Protein AF-J2LD02-F1 (afdb_monomer_lite)

Secondary structure (DSSP, 8-state):
--HHHHHHHHHHHHHHHHHHHHHHS-S--PPPPPPPPPPTTTS-SS--SS-HHHHHHHHHHHHHHHHHHHHHHHHHHHHHS-------

Foldseek 3Di:
DDPVVVVVVVVVVVVVCVVVVVVVPPPDPDQDDQDDDDDPVVFPVPPDPPTPVVVNVVSRVVSVVSRVVSVVVVVVVVVVDDDPDPDD

Radius of gyration: 23.99 Å; chains: 1; bounding box: 29×63×62 Å

pLDDT: mean 80.47, std 13.76, range [50.97, 97.38]

Sequence (88 aa):
MSMDDLIIDIVSVISLLFFFMSTFTTDSDPPPTPPIEPALEDCCQSGCDPCIFDIYQDALERYRQALQQWQARQDAGAATLPRPRRQN

Structure (mmCIF, N/CA/C/O backbone):
data_AF-J2LD02-F1
#
_entry.id   AF-J2LD02-F1
#
loop_
_atom_site.group_PDB
_atom_site.id
_atom_site.type_symbol
_atom_site.label_atom_id
_atom_site.label_alt_id
_atom_site.label_comp_id
_atom_site.label_asym_id
_atom_site.label_entity_id
_atom_site.label_seq_id
_atom_site.pdbx_PDB_ins_code
_atom_site.Cartn_x
_atom_site.Cartn_y
_atom_site.Cartn_z
_atom_site.occupancy
_atom_site.B_iso_or_equiv
_atom_site.auth_seq_id
_atom_site.auth_comp_id
_atom_site.auth_asym_id
_atom_site.auth_atom_id
_atom_site.pdbx_PDB_model_num
ATOM 1 N N . MET A 1 1 ? 5.257 -41.929 37.708 1.00 50.97 1 MET A N 1
ATOM 2 C CA . MET A 1 1 ? 5.647 -40.644 37.096 1.00 50.97 1 MET A CA 1
ATOM 3 C C . MET A 1 1 ? 5.576 -40.846 35.600 1.00 50.97 1 MET A C 1
ATOM 5 O O . MET A 1 1 ? 6.516 -41.380 35.025 1.00 50.97 1 MET A O 1
ATOM 9 N N . SER A 1 2 ? 4.393 -40.602 35.034 1.00 52.59 2 SER A N 1
ATOM 10 C CA . SER A 1 2 ? 4.134 -40.836 33.613 1.00 52.59 2 SER A CA 1
ATOM 11 C C . SER A 1 2 ? 4.763 -39.703 32.814 1.00 52.59 2 SER A C 1
ATOM 13 O O . SER A 1 2 ? 4.663 -38.542 33.198 1.00 52.59 2 SER A O 1
ATOM 15 N N . MET A 1 3 ? 5.451 -40.050 31.733 1.00 60.22 3 MET A N 1
ATOM 16 C CA . MET A 1 3 ? 6.160 -39.115 30.852 1.00 60.22 3 MET A CA 1
ATOM 17 C C . MET A 1 3 ? 5.195 -38.120 30.168 1.00 60.22 3 MET A C 1
ATOM 19 O O . MET A 1 3 ? 5.617 -37.066 29.702 1.00 60.22 3 MET A O 1
ATOM 23 N N . ASP A 1 4 ? 3.898 -38.436 30.183 1.00 61.78 4 ASP A N 1
ATOM 24 C CA . ASP A 1 4 ? 2.795 -37.703 29.562 1.00 61.78 4 ASP A CA 1
ATOM 25 C C . ASP A 1 4 ? 2.398 -36.416 30.312 1.00 61.78 4 ASP A C 1
ATOM 27 O O . ASP A 1 4 ? 2.049 -35.425 29.675 1.00 61.78 4 ASP A O 1
ATOM 31 N N . ASP A 1 5 ? 2.515 -36.378 31.647 1.00 65.38 5 ASP A N 1
ATOM 32 C CA . ASP A 1 5 ? 2.156 -35.195 32.455 1.00 65.38 5 ASP A CA 1
ATOM 33 C C . ASP A 1 5 ? 3.131 -34.027 32.229 1.00 65.38 5 ASP A C 1
ATOM 35 O O . ASP A 1 5 ? 2.731 -32.865 32.170 1.00 65.38 5 ASP A O 1
ATOM 39 N N . LEU A 1 6 ? 4.418 -34.337 32.031 1.00 68.56 6 LEU A N 1
ATOM 40 C CA . LEU A 1 6 ? 5.451 -33.338 31.741 1.00 68.56 6 LEU A CA 1
ATOM 41 C C . LEU A 1 6 ? 5.262 -32.721 30.349 1.00 68.56 6 LEU A C 1
ATOM 43 O O . LEU A 1 6 ? 5.533 -31.540 30.148 1.00 68.56 6 LEU A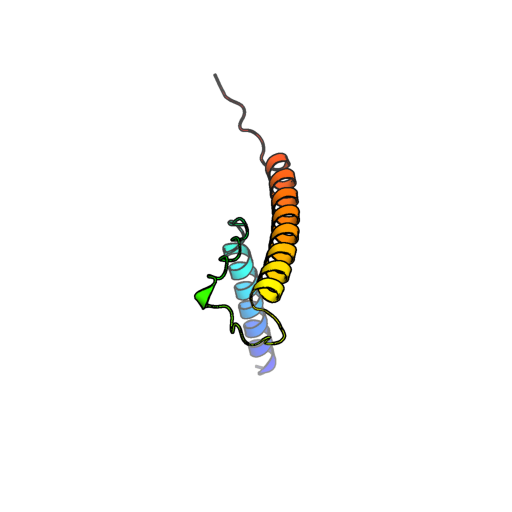 O 1
ATOM 47 N N . ILE A 1 7 ? 4.775 -33.514 29.392 1.00 71.88 7 ILE A N 1
ATOM 48 C CA . ILE A 1 7 ? 4.470 -33.039 28.042 1.00 71.88 7 ILE A CA 1
ATOM 49 C C . ILE A 1 7 ? 3.298 -32.053 28.099 1.00 71.88 7 ILE A C 1
ATOM 51 O O . ILE A 1 7 ? 3.402 -30.981 27.506 1.00 71.88 7 ILE A O 1
ATOM 55 N N . ILE A 1 8 ? 2.237 -32.370 28.854 1.00 69.69 8 ILE A N 1
ATOM 56 C CA . ILE A 1 8 ? 1.043 -31.519 29.017 1.00 69.69 8 ILE A CA 1
ATOM 57 C C . ILE A 1 8 ? 1.381 -30.174 29.686 1.00 69.69 8 ILE A C 1
ATOM 59 O O . ILE A 1 8 ? 0.893 -29.131 29.247 1.00 69.69 8 ILE A O 1
ATOM 63 N N . ASP A 1 9 ? 2.248 -30.167 30.700 1.00 79.25 9 ASP A N 1
ATOM 64 C CA . ASP A 1 9 ? 2.681 -28.930 31.369 1.00 79.25 9 ASP A CA 1
ATOM 65 C C . ASP A 1 9 ? 3.474 -28.022 30.405 1.00 79.25 9 ASP A C 1
ATOM 67 O O . ASP A 1 9 ? 3.191 -26.829 30.264 1.00 79.25 9 ASP A O 1
ATOM 71 N N . ILE A 1 10 ? 4.380 -28.616 29.615 1.00 81.81 10 ILE A N 1
ATOM 72 C CA . ILE A 1 10 ? 5.173 -27.903 28.602 1.00 81.81 10 ILE A CA 1
ATOM 73 C C . ILE A 1 10 ? 4.281 -27.290 27.510 1.00 81.81 10 ILE A C 1
ATOM 75 O O . ILE A 1 10 ? 4.452 -26.110 27.191 1.00 81.81 10 ILE A O 1
ATOM 79 N N . VAL A 1 11 ? 3.315 -28.031 26.941 1.00 80.25 11 VAL A N 1
ATOM 80 C CA . VAL A 1 11 ? 2.417 -27.444 25.922 1.00 80.25 11 VAL A CA 1
ATOM 81 C C . VAL A 1 11 ? 1.514 -26.349 26.495 1.00 80.25 11 VAL A C 1
ATOM 83 O O . VAL A 1 11 ? 1.200 -25.398 25.775 1.00 80.25 11 VAL A O 1
ATOM 86 N N . SER A 1 12 ? 1.153 -26.419 27.780 1.00 85.44 12 SER A N 1
ATOM 87 C CA . SER A 1 12 ? 0.393 -25.368 28.468 1.00 85.44 12 SER A CA 1
ATOM 88 C C . SER A 1 12 ? 1.211 -24.081 28.627 1.00 85.44 12 SER A C 1
ATOM 90 O O . SER A 1 12 ? 0.769 -23.011 28.204 1.00 85.44 12 SER A O 1
ATOM 92 N N . VAL A 1 13 ? 2.446 -24.177 29.135 1.00 83.19 13 VAL A N 1
ATOM 93 C CA . VAL A 1 13 ? 3.352 -23.024 29.290 1.00 83.19 13 VAL A CA 1
ATOM 94 C C . VAL A 1 13 ? 3.672 -22.382 27.937 1.00 83.19 13 VAL A C 1
ATOM 96 O O . VAL A 1 13 ? 3.609 -21.161 27.816 1.00 83.19 13 VAL A O 1
ATOM 99 N N . ILE A 1 14 ? 3.945 -23.176 26.895 1.00 84.62 14 ILE A N 1
ATOM 100 C CA . ILE A 1 14 ? 4.200 -22.659 25.539 1.00 84.62 14 ILE A CA 1
ATOM 101 C C . ILE A 1 14 ? 2.970 -21.929 24.990 1.00 84.62 14 ILE A C 1
ATOM 103 O O . ILE A 1 14 ? 3.106 -20.843 24.429 1.00 84.62 14 ILE A O 1
ATOM 107 N N . SER A 1 15 ? 1.771 -22.483 25.186 1.00 82.75 15 SER A N 1
ATOM 108 C CA . SER A 1 15 ? 0.524 -21.855 24.733 1.00 82.75 15 SER A CA 1
ATOM 109 C C . SER A 1 15 ? 0.251 -20.537 25.460 1.00 82.75 15 SER A C 1
ATOM 111 O O . SER A 1 15 ? -0.123 -19.553 24.825 1.00 82.75 15 SER A O 1
ATOM 113 N N . LEU A 1 16 ? 0.495 -20.483 26.774 1.00 82.88 16 LEU A N 1
ATOM 114 C CA . LEU A 1 16 ? 0.361 -19.261 27.570 1.00 82.88 16 LEU A CA 1
ATOM 115 C C . LEU A 1 16 ? 1.390 -18.201 27.177 1.00 82.88 16 LEU A C 1
ATOM 117 O O . LEU A 1 16 ? 1.039 -17.029 27.089 1.00 82.88 16 LEU A O 1
ATOM 121 N N . LEU A 1 17 ? 2.631 -18.595 26.887 1.00 82.62 17 LEU A N 1
ATOM 122 C CA . LEU A 1 17 ? 3.653 -17.681 26.378 1.00 82.62 17 LEU A CA 1
ATOM 123 C C . LEU A 1 17 ? 3.294 -17.158 24.987 1.00 82.62 17 LEU A C 1
ATOM 125 O O . LEU A 1 17 ? 3.455 -15.970 24.737 1.00 82.62 17 LEU A O 1
ATOM 129 N N . PHE A 1 18 ? 2.755 -17.999 24.101 1.00 77.06 18 PHE A N 1
ATOM 130 C CA . PHE A 1 18 ? 2.315 -17.575 22.771 1.00 77.06 18 PHE A CA 1
ATOM 131 C C . PHE A 1 18 ? 1.125 -16.612 2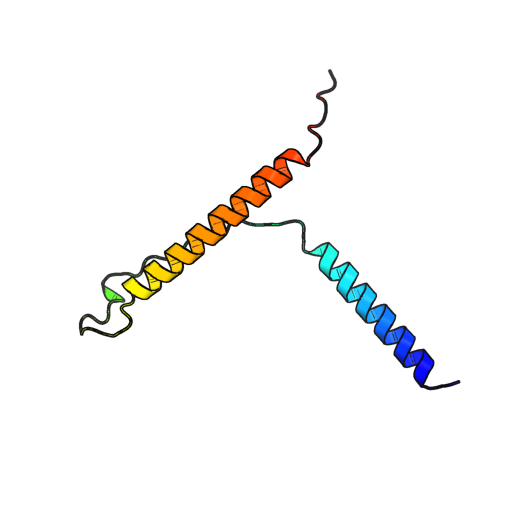2.848 1.00 77.06 18 PHE A C 1
ATOM 133 O O . PHE A 1 18 ? 1.098 -15.594 22.157 1.00 77.06 18 PHE A O 1
ATOM 140 N N . PHE A 1 19 ? 0.171 -16.898 23.736 1.00 72.25 19 PHE A N 1
ATOM 141 C CA . PHE A 1 19 ? -0.978 -16.039 24.006 1.00 72.25 19 PHE A CA 1
ATOM 142 C C . PHE A 1 19 ? -0.549 -14.699 24.621 1.00 72.25 19 PHE A C 1
ATOM 144 O O . PHE A 1 19 ? -0.909 -13.642 24.111 1.00 72.25 19 PHE A O 1
ATOM 151 N N . PHE A 1 20 ? 0.297 -14.723 25.653 1.00 70.75 20 PHE A N 1
ATOM 152 C CA . PHE A 1 20 ? 0.820 -13.528 26.317 1.00 70.75 20 PHE A CA 1
ATOM 153 C C . PHE A 1 20 ? 1.686 -12.674 25.378 1.00 70.75 20 PHE A C 1
ATOM 155 O O . PHE A 1 20 ? 1.508 -11.460 25.293 1.00 70.75 20 PHE A O 1
ATOM 162 N N . MET A 1 21 ? 2.571 -13.301 24.601 1.00 71.25 21 MET A N 1
ATOM 163 C CA . MET A 1 21 ? 3.414 -12.610 23.623 1.00 71.25 21 MET A CA 1
ATOM 164 C C . MET A 1 21 ? 2.590 -12.034 22.463 1.00 71.25 21 MET A C 1
ATOM 166 O O . MET A 1 21 ? 2.927 -10.967 21.960 1.00 71.25 21 MET A O 1
ATOM 170 N N . SER A 1 22 ? 1.472 -12.674 22.102 1.00 63.47 22 SER A N 1
ATOM 171 C CA . SER A 1 22 ? 0.516 -12.130 21.127 1.00 63.47 22 SER A CA 1
ATOM 172 C C . SER A 1 22 ? -0.253 -10.925 21.668 1.00 63.47 22 SER A C 1
ATOM 174 O O . SER A 1 22 ? -0.536 -10.013 20.904 1.00 63.47 22 SER A O 1
ATOM 176 N N . THR A 1 23 ? -0.555 -10.861 22.971 1.00 56.41 23 THR A N 1
ATOM 177 C CA . THR A 1 23 ? -1.156 -9.649 23.568 1.00 56.41 23 THR A CA 1
ATOM 178 C C . THR A 1 23 ? -0.176 -8.483 23.699 1.00 56.41 23 THR A C 1
ATOM 180 O O . THR A 1 23 ? -0.602 -7.346 23.881 1.00 56.41 23 THR A O 1
ATOM 183 N N . PHE A 1 24 ? 1.135 -8.737 23.617 1.00 55.31 24 PHE A N 1
ATOM 184 C CA . PHE A 1 24 ? 2.152 -7.706 23.840 1.00 55.31 24 PHE A CA 1
ATOM 185 C C . PHE A 1 24 ? 2.505 -6.902 22.577 1.00 55.31 24 PHE A C 1
ATOM 187 O O . PHE A 1 24 ? 3.116 -5.842 22.676 1.00 55.31 24 PHE A O 1
ATOM 194 N N . THR A 1 25 ? 2.121 -7.364 21.384 1.00 59.09 25 THR A N 1
ATOM 195 C CA . THR A 1 25 ? 2.459 -6.708 20.105 1.00 59.09 25 THR A CA 1
ATOM 196 C C . THR A 1 25 ? 1.296 -5.941 19.462 1.00 59.09 25 THR A C 1
ATOM 198 O O . THR A 1 25 ? 1.482 -5.352 18.401 1.00 59.09 25 THR A O 1
ATOM 201 N N . THR A 1 26 ? 0.113 -5.901 20.087 1.00 56.44 26 THR A N 1
ATOM 202 C CA . THR A 1 26 ? -1.142 -5.442 19.452 1.00 56.44 26 THR A CA 1
ATOM 203 C C . THR A 1 26 ? -1.504 -3.963 19.627 1.00 56.44 26 THR A C 1
ATOM 205 O O . THR A 1 26 ? -2.633 -3.602 19.314 1.00 56.44 26 THR A O 1
ATOM 208 N N . ASP A 1 27 ? -0.620 -3.096 20.128 1.00 61.03 27 ASP A N 1
ATOM 209 C CA . ASP A 1 27 ? -1.015 -1.694 20.391 1.00 61.03 27 ASP A CA 1
ATOM 210 C C . ASP A 1 27 ? -0.831 -0.756 19.184 1.00 61.03 27 ASP A C 1
ATOM 212 O O . ASP A 1 27 ? -1.547 0.230 19.032 1.00 61.03 27 ASP A O 1
ATOM 216 N N . SER A 1 28 ? 0.069 -1.092 18.261 1.00 66.62 28 SER A N 1
ATOM 217 C CA . SER A 1 28 ? 0.302 -0.272 17.073 1.00 66.62 28 SER A CA 1
ATOM 218 C C . SER A 1 28 ? -0.368 -0.919 15.866 1.00 66.62 28 SER A C 1
ATOM 220 O O . SER A 1 28 ? 0.159 -1.883 15.318 1.00 66.62 28 SER A O 1
ATOM 222 N N . ASP A 1 29 ? -1.511 -0.382 15.435 1.00 79.12 29 ASP A N 1
ATOM 223 C CA . ASP A 1 29 ? -2.073 -0.600 14.092 1.00 79.12 29 ASP A CA 1
ATOM 224 C C . ASP A 1 29 ? -1.568 0.539 13.184 1.00 79.12 29 ASP A C 1
ATOM 226 O O . ASP A 1 29 ? -2.276 1.538 13.011 1.00 79.12 29 ASP A O 1
ATOM 230 N N . PRO A 1 30 ? -0.309 0.495 12.692 1.00 87.12 30 PRO A N 1
ATOM 231 C CA . PRO A 1 30 ? 0.230 1.562 11.864 1.00 87.12 30 PRO A CA 1
ATOM 232 C C . PRO A 1 30 ? -0.514 1.630 10.525 1.00 87.12 30 PRO A C 1
ATOM 234 O O . PRO A 1 30 ? -1.005 0.612 10.029 1.00 87.12 30 PRO A O 1
ATOM 237 N N . PRO A 1 31 ? -0.571 2.817 9.902 1.00 88.81 31 PRO A N 1
ATOM 238 C CA . PRO A 1 31 ? -1.147 2.945 8.576 1.00 88.81 31 PRO A CA 1
ATOM 239 C C . PRO A 1 31 ? -0.359 2.102 7.563 1.00 88.81 31 PRO A C 1
ATOM 241 O O . PRO A 1 31 ? 0.870 1.997 7.672 1.00 88.81 31 PRO A O 1
ATOM 244 N N . PRO A 1 32 ? -1.034 1.524 6.553 1.00 92.88 32 PRO A N 1
ATOM 245 C CA . PRO A 1 32 ? -0.338 0.865 5.460 1.00 92.88 32 PRO A CA 1
ATOM 246 C C . PRO A 1 32 ? 0.545 1.878 4.722 1.00 92.88 32 PRO A C 1
ATOM 248 O O . PRO A 1 32 ? 0.230 3.068 4.654 1.00 92.88 32 PRO A O 1
ATOM 251 N N . THR A 1 33 ? 1.653 1.410 4.154 1.00 94.25 33 THR A N 1
ATOM 252 C CA . THR A 1 33 ? 2.568 2.244 3.372 1.00 94.25 33 THR A CA 1
ATOM 253 C C . THR A 1 33 ? 2.219 2.191 1.884 1.00 94.25 33 THR A C 1
ATOM 255 O O . THR A 1 33 ? 1.915 1.113 1.365 1.00 94.25 33 THR A O 1
ATOM 258 N N . PRO A 1 34 ? 2.246 3.333 1.174 1.00 93.44 34 PRO A N 1
ATOM 259 C CA . PRO A 1 34 ? 1.971 3.357 -0.255 1.00 93.44 34 PRO A CA 1
ATOM 260 C C . PRO A 1 34 ? 3.080 2.642 -1.043 1.00 93.44 34 PRO A C 1
ATOM 262 O O . PRO A 1 34 ? 4.250 2.711 -0.649 1.00 93.44 34 PRO A O 1
ATOM 265 N N . PRO A 1 35 ? 2.743 1.978 -2.165 1.00 94.25 35 PRO A N 1
ATOM 266 C CA . PRO A 1 35 ? 3.748 1.414 -3.053 1.00 94.25 35 PRO A CA 1
ATOM 267 C C . PRO A 1 35 ? 4.574 2.529 -3.704 1.00 94.25 35 PRO A C 1
ATOM 269 O O . PRO A 1 35 ? 4.063 3.613 -3.998 1.00 94.25 35 PRO A O 1
ATOM 272 N N . ILE A 1 36 ? 5.852 2.246 -3.944 1.00 93.69 36 ILE A N 1
ATOM 273 C CA . ILE A 1 36 ? 6.767 3.157 -4.637 1.00 93.69 36 ILE A CA 1
ATOM 274 C C . ILE A 1 36 ? 6.432 3.129 -6.128 1.00 93.69 36 ILE A C 1
ATOM 276 O O . ILE A 1 36 ? 6.288 2.053 -6.709 1.00 93.69 36 ILE A O 1
ATOM 280 N N . GLU A 1 37 ? 6.283 4.307 -6.729 1.00 93.31 37 GLU A N 1
ATOM 281 C CA . GLU A 1 37 ? 6.046 4.427 -8.165 1.00 93.31 37 GLU A CA 1
ATOM 282 C C . GLU A 1 37 ? 7.317 4.047 -8.944 1.00 93.31 37 GLU A C 1
ATOM 284 O O . GLU A 1 37 ? 8.388 4.579 -8.634 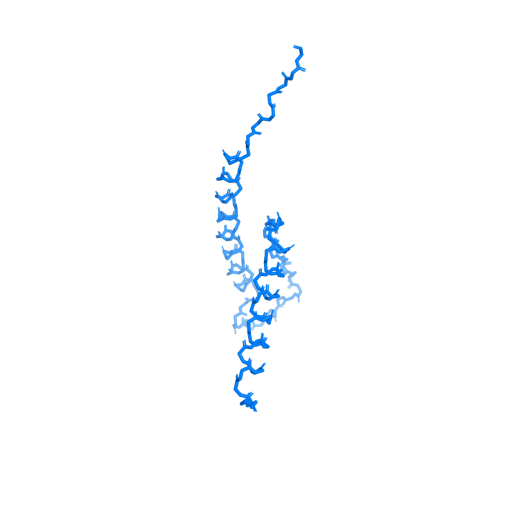1.00 93.31 37 GLU A O 1
ATOM 289 N N . PRO A 1 38 ? 7.230 3.120 -9.917 1.00 91.81 38 PRO A N 1
ATOM 290 C CA . PRO A 1 38 ? 8.377 2.728 -10.726 1.00 91.81 38 PRO A CA 1
ATOM 291 C C . PRO A 1 38 ? 8.795 3.866 -11.661 1.00 91.81 38 PRO A C 1
ATOM 293 O O . PRO A 1 38 ? 7.954 4.591 -12.200 1.00 91.81 38 PRO A O 1
ATOM 296 N N . ALA A 1 39 ? 10.097 4.007 -11.895 1.00 91.81 39 ALA A N 1
ATOM 297 C CA . ALA A 1 39 ? 10.604 4.971 -12.856 1.00 91.81 39 ALA A CA 1
ATOM 298 C C . ALA A 1 39 ? 10.403 4.466 -14.297 1.00 91.81 39 ALA A C 1
ATOM 300 O O . ALA A 1 39 ? 10.251 3.275 -14.567 1.00 91.81 39 ALA A O 1
ATOM 301 N N . LEU A 1 40 ? 10.448 5.380 -15.270 1.00 88.00 40 LEU A N 1
ATOM 302 C CA . LEU A 1 40 ? 10.372 5.026 -16.697 1.00 88.00 40 LEU A CA 1
ATOM 303 C C . LEU A 1 40 ? 11.528 4.122 -17.149 1.00 88.00 40 LEU A C 1
ATOM 305 O O . LEU A 1 40 ? 11.374 3.374 -18.110 1.00 88.00 40 LEU A O 1
ATOM 309 N N . GLU A 1 41 ? 12.669 4.196 -16.468 1.00 88.50 41 GLU A N 1
ATOM 310 C CA . GLU A 1 41 ? 13.840 3.343 -16.699 1.00 88.50 41 GLU A CA 1
ATOM 311 C C . GLU A 1 41 ? 13.673 1.915 -16.156 1.00 88.50 41 GLU A C 1
ATOM 313 O O . GLU A 1 41 ? 14.309 1.000 -16.671 1.00 88.50 41 GLU A O 1
ATOM 318 N N . ASP A 1 42 ? 12.767 1.699 -15.194 1.00 88.75 42 ASP A N 1
ATOM 319 C CA . ASP A 1 42 ? 12.389 0.360 -14.718 1.00 88.75 42 ASP A CA 1
ATOM 320 C C . ASP A 1 42 ? 11.461 -0.355 -15.713 1.00 88.75 42 ASP A C 1
ATOM 322 O O . ASP A 1 42 ? 11.241 -1.568 -15.642 1.00 88.75 42 ASP A O 1
ATOM 326 N N . CYS A 1 43 ? 10.896 0.391 -16.668 1.00 87.94 43 CYS A N 1
ATOM 327 C CA . CYS A 1 43 ? 10.120 -0.188 -17.747 1.00 87.94 43 CYS A CA 1
ATOM 328 C C . CYS A 1 43 ? 11.050 -0.908 -18.728 1.00 87.94 43 CYS A C 1
ATOM 330 O O . CYS A 1 43 ? 11.925 -0.311 -19.345 1.00 87.94 43 CYS A O 1
ATOM 332 N N . CYS A 1 44 ? 10.782 -2.192 -18.956 1.00 85.50 44 CYS A N 1
ATOM 333 C CA . CYS A 1 44 ? 11.501 -3.045 -19.907 1.00 85.50 44 CYS A CA 1
ATOM 334 C C . CYS A 1 44 ? 11.499 -2.517 -21.365 1.00 85.50 44 CYS A C 1
ATOM 336 O O . CYS A 1 44 ? 12.281 -2.998 -22.186 1.00 85.50 44 CYS A O 1
ATOM 338 N N . GLN A 1 45 ? 10.620 -1.560 -21.716 1.00 82.94 45 GLN A N 1
ATOM 339 C CA . GLN A 1 45 ? 10.499 -0.895 -23.035 1.00 82.94 45 GLN A CA 1
ATOM 340 C C . GLN A 1 45 ? 10.306 -1.822 -24.254 1.00 82.94 45 GLN A C 1
ATOM 342 O O . GLN A 1 45 ? 10.123 -1.350 -25.372 1.00 82.94 45 GLN A O 1
ATOM 347 N N . SER A 1 46 ? 10.285 -3.136 -24.040 1.00 82.44 46 SER A N 1
ATOM 348 C CA . SER A 1 46 ? 10.232 -4.174 -25.072 1.00 82.44 46 SER A CA 1
ATOM 349 C C . SER A 1 46 ? 8.894 -4.923 -25.079 1.00 82.44 46 SER A C 1
ATOM 351 O O . SER A 1 46 ? 8.756 -5.923 -25.774 1.00 82.44 46 SER A O 1
ATOM 353 N N . GLY A 1 47 ? 7.915 -4.455 -24.294 1.00 80.94 47 GLY A N 1
ATOM 354 C CA . GLY A 1 47 ? 6.601 -5.094 -24.160 1.00 80.94 47 GLY A CA 1
ATOM 355 C C . GLY A 1 47 ? 6.582 -6.307 -23.225 1.00 80.94 47 GLY A C 1
ATOM 356 O O . GLY A 1 47 ? 5.878 -7.269 -23.507 1.00 80.94 47 GLY A O 1
ATOM 357 N N . CYS A 1 48 ? 7.367 -6.287 -22.140 1.00 84.56 48 CYS A N 1
ATOM 358 C CA . CYS A 1 48 ? 7.307 -7.326 -21.108 1.00 84.56 48 CYS A CA 1
ATOM 359 C C . CYS A 1 48 ? 5.895 -7.427 -20.484 1.00 84.56 48 CYS A C 1
ATOM 361 O O . CYS A 1 48 ? 5.291 -6.399 -20.181 1.00 84.56 48 CYS A O 1
ATOM 363 N N . ASP A 1 49 ? 5.419 -8.657 -20.254 1.00 85.25 49 ASP A N 1
ATOM 364 C CA . ASP A 1 49 ? 4.141 -8.981 -19.600 1.00 85.25 49 ASP A CA 1
ATOM 365 C C . ASP A 1 49 ? 4.412 -9.836 -18.340 1.00 85.25 49 ASP A C 1
ATOM 367 O O . ASP A 1 49 ? 5.013 -10.912 -18.471 1.00 85.25 49 ASP A O 1
ATOM 371 N N . PRO A 1 50 ? 4.044 -9.377 -17.124 1.00 85.38 50 PRO A N 1
ATOM 372 C CA . PRO A 1 50 ? 3.295 -8.149 -16.822 1.00 85.38 50 PRO A CA 1
ATOM 373 C C . PRO A 1 50 ? 4.154 -6.877 -16.862 1.00 85.38 50 PRO A C 1
ATOM 375 O O . PRO A 1 50 ? 5.325 -6.878 -16.471 1.00 85.38 50 PRO A O 1
ATOM 378 N N . CYS A 1 51 ? 3.558 -5.764 -17.304 1.00 90.06 51 CYS A N 1
ATOM 379 C CA . CYS A 1 51 ? 4.208 -4.457 -17.267 1.00 90.06 51 CYS A CA 1
ATOM 380 C C . CYS A 1 51 ? 4.441 -4.030 -15.808 1.00 90.06 51 CYS A C 1
ATOM 382 O O . CYS A 1 51 ? 3.584 -4.225 -14.946 1.00 90.06 51 CYS A O 1
ATOM 384 N N . ILE A 1 52 ? 5.575 -3.383 -15.516 1.00 92.38 52 ILE A N 1
ATOM 385 C CA . ILE A 1 52 ? 5.873 -2.889 -14.159 1.00 92.38 52 ILE A CA 1
ATOM 386 C C . ILE A 1 52 ? 4.802 -1.910 -13.651 1.00 92.38 52 ILE A C 1
ATOM 388 O O . ILE A 1 52 ? 4.467 -1.903 -12.467 1.00 92.38 52 ILE A O 1
ATOM 392 N N . PHE A 1 53 ? 4.204 -1.136 -14.560 1.00 92.69 53 PHE A N 1
ATOM 393 C CA . PHE A 1 53 ? 3.101 -0.233 -14.245 1.00 92.69 53 PHE A CA 1
ATOM 394 C C . PHE A 1 53 ? 1.795 -0.970 -13.934 1.00 92.69 53 PHE A C 1
ATOM 396 O O . PHE A 1 53 ? 0.990 -0.445 -13.168 1.00 92.69 53 PHE A O 1
ATOM 403 N N . ASP A 1 54 ? 1.586 -2.171 -14.475 1.00 92.62 54 ASP A N 1
ATOM 404 C CA . ASP A 1 54 ? 0.409 -2.989 -14.159 1.00 92.62 54 ASP A CA 1
ATOM 405 C C . ASP A 1 54 ? 0.555 -3.579 -12.753 1.00 92.62 54 ASP A C 1
ATOM 407 O O . ASP A 1 54 ? -0.339 -3.444 -11.921 1.00 92.62 54 ASP A O 1
ATOM 411 N N . ILE A 1 55 ? 1.742 -4.105 -12.430 1.00 93.44 55 ILE A N 1
ATOM 412 C CA . ILE A 1 55 ? 2.066 -4.580 -11.075 1.00 93.44 55 ILE A CA 1
ATOM 413 C C . ILE A 1 55 ? 1.914 -3.447 -10.050 1.00 93.44 55 ILE A C 1
ATOM 415 O O . ILE A 1 55 ? 1.377 -3.653 -8.958 1.00 93.44 55 ILE A O 1
ATOM 419 N N . TYR A 1 56 ? 2.375 -2.241 -10.393 1.00 95.12 56 TYR A N 1
ATOM 420 C CA . TYR A 1 56 ? 2.213 -1.066 -9.543 1.00 95.12 56 TYR A CA 1
ATOM 421 C C . TYR A 1 56 ? 0.736 -0.707 -9.328 1.00 95.12 56 TYR A C 1
ATOM 423 O O . TYR A 1 56 ? 0.337 -0.439 -8.194 1.00 95.12 56 TYR A O 1
ATOM 431 N N . GLN A 1 57 ? -0.087 -0.731 -10.379 1.00 94.94 57 GLN A N 1
ATOM 432 C CA . GLN A 1 57 ? -1.522 -0.453 -10.272 1.00 94.94 57 GLN A CA 1
ATOM 433 C C . GLN A 1 57 ? -2.236 -1.462 -9.365 1.00 94.94 57 GLN A C 1
ATOM 435 O O . GLN A 1 57 ? -2.992 -1.049 -8.482 1.00 94.94 57 GLN A O 1
ATOM 440 N N . ASP A 1 58 ? -1.931 -2.752 -9.503 1.00 96.25 58 ASP A N 1
ATOM 441 C CA . ASP A 1 58 ? -2.465 -3.807 -8.635 1.00 96.25 58 ASP A CA 1
ATOM 442 C C . ASP A 1 58 ? -2.053 -3.598 -7.172 1.00 96.25 58 ASP A C 1
ATOM 444 O O . ASP A 1 58 ? -2.863 -3.714 -6.245 1.00 96.25 58 ASP A O 1
ATOM 448 N N . ALA A 1 59 ? -0.781 -3.261 -6.937 1.00 96.38 59 ALA A N 1
ATOM 449 C CA . ALA A 1 59 ? -0.285 -2.952 -5.600 1.00 96.38 59 ALA A CA 1
ATOM 450 C C . ALA A 1 59 ? -0.985 -1.716 -5.012 1.00 96.38 59 ALA A C 1
ATOM 452 O O . ALA A 1 59 ? -1.330 -1.700 -3.827 1.00 96.38 59 ALA A O 1
ATOM 453 N N . LEU A 1 60 ? -1.241 -0.700 -5.839 1.00 97.25 60 LEU A N 1
ATOM 454 C CA . LEU A 1 60 ? -1.930 0.523 -5.446 1.00 97.25 60 LEU A CA 1
ATOM 455 C C . LEU A 1 60 ? -3.401 0.264 -5.097 1.00 97.25 60 LEU A C 1
ATOM 457 O O . LEU A 1 60 ? -3.919 0.859 -4.151 1.00 97.25 60 LEU A O 1
ATOM 461 N N . GLU A 1 61 ? -4.075 -0.640 -5.808 1.00 97.38 61 GLU A N 1
ATOM 462 C CA . GLU A 1 61 ? -5.432 -1.069 -5.469 1.00 97.38 61 GLU A CA 1
ATOM 463 C C . GLU A 1 61 ? -5.475 -1.765 -4.103 1.00 97.38 61 GLU A C 1
ATOM 465 O O . GLU A 1 61 ? -6.254 -1.370 -3.229 1.00 97.38 61 GLU A O 1
ATOM 470 N N . ARG A 1 62 ? -4.585 -2.739 -3.873 1.00 96.50 62 ARG A N 1
ATOM 471 C CA . ARG A 1 62 ? -4.473 -3.433 -2.577 1.00 96.50 62 ARG A CA 1
ATOM 472 C C . ARG A 1 62 ? -4.174 -2.460 -1.442 1.00 96.50 62 ARG A C 1
ATOM 474 O O . ARG A 1 62 ? -4.775 -2.556 -0.372 1.00 96.50 62 ARG A O 1
ATOM 481 N N . TYR A 1 63 ? -3.291 -1.493 -1.686 1.00 96.75 63 TYR A N 1
ATOM 482 C CA . TYR A 1 63 ? -2.987 -0.430 -0.733 1.00 96.75 63 TYR A CA 1
ATOM 483 C C . TYR A 1 63 ? -4.229 0.396 -0.380 1.00 96.75 63 TYR A C 1
ATOM 485 O O . TYR A 1 63 ? -4.509 0.599 0.799 1.00 96.75 63 TYR A O 1
ATOM 493 N N . ARG A 1 64 ? -5.016 0.833 -1.373 1.00 96.62 64 ARG A N 1
ATOM 494 C CA . ARG A 1 64 ? -6.248 1.608 -1.135 1.00 96.62 64 ARG A CA 1
ATOM 495 C C . ARG A 1 64 ? -7.264 0.827 -0.303 1.00 96.62 64 ARG A C 1
ATOM 497 O O . ARG A 1 64 ? -7.849 1.389 0.620 1.00 96.62 64 ARG A O 1
ATOM 504 N N . GLN A 1 65 ? -7.442 -0.461 -0.593 1.00 97.31 65 GLN A N 1
ATOM 505 C CA . GLN A 1 65 ? -8.328 -1.335 0.181 1.00 97.31 65 GLN A CA 1
ATOM 506 C C . GLN A 1 65 ? -7.847 -1.479 1.632 1.00 97.31 65 GLN A C 1
ATOM 508 O O . GLN A 1 65 ? -8.635 -1.321 2.566 1.00 97.31 65 GLN A O 1
ATOM 513 N N . ALA A 1 66 ? -6.547 -1.717 1.830 1.00 94.88 66 ALA A N 1
ATOM 514 C CA . ALA A 1 66 ? -5.950 -1.801 3.160 1.00 94.88 66 ALA A CA 1
ATOM 515 C C . ALA A 1 66 ? -6.093 -0.482 3.934 1.00 94.88 66 ALA A C 1
ATOM 517 O O . ALA A 1 66 ? -6.431 -0.498 5.117 1.00 94.88 66 ALA A O 1
ATOM 518 N N . LEU A 1 67 ? -5.897 0.658 3.263 1.00 95.50 67 LEU A N 1
ATOM 519 C CA . LEU A 1 67 ? -6.031 1.986 3.857 1.00 95.50 67 LEU A CA 1
ATOM 520 C C . LEU A 1 67 ? -7.468 2.257 4.311 1.00 95.50 67 LEU A C 1
ATOM 522 O O . LEU A 1 67 ? -7.676 2.749 5.416 1.00 95.50 67 LEU A O 1
ATOM 526 N N . GLN A 1 68 ? -8.461 1.881 3.504 1.00 95.44 68 GLN A N 1
ATOM 527 C CA . GLN A 1 68 ? -9.870 2.011 3.874 1.00 95.44 68 GLN A CA 1
ATOM 528 C C . GLN A 1 68 ? -10.220 1.154 5.099 1.00 95.44 68 GLN A C 1
ATOM 530 O O . GLN A 1 68 ? -10.901 1.620 6.011 1.00 95.44 68 GLN A O 1
ATOM 535 N N . GLN A 1 69 ? -9.747 -0.093 5.140 1.00 94.38 69 GLN A N 1
ATOM 536 C CA . GLN A 1 69 ? -9.971 -0.984 6.281 1.00 94.38 69 GLN A CA 1
ATOM 537 C C . GLN A 1 69 ? -9.287 -0.470 7.547 1.00 94.38 69 GLN A C 1
ATOM 539 O O . GLN A 1 69 ? -9.871 -0.529 8.627 1.00 94.38 69 GLN A O 1
ATOM 544 N N . TRP A 1 70 ? -8.061 0.035 7.415 1.00 92.94 70 TRP A N 1
ATOM 545 C CA . TRP A 1 70 ? -7.337 0.666 8.510 1.00 92.94 70 TRP A CA 1
ATOM 546 C C . TRP A 1 70 ? -8.100 1.881 9.042 1.00 92.94 70 TRP A C 1
ATOM 548 O O . TRP A 1 70 ? -8.369 1.942 10.238 1.00 92.94 70 TRP A O 1
ATOM 558 N N . GLN A 1 71 ? -8.559 2.779 8.165 1.00 92.38 71 GLN A N 1
ATOM 559 C CA . GLN A 1 71 ? -9.334 3.953 8.570 1.00 92.38 71 GLN A CA 1
ATOM 560 C C . GLN A 1 71 ? -10.606 3.559 9.333 1.00 92.38 71 GLN A C 1
ATOM 562 O O . GLN A 1 71 ? -10.888 4.123 10.385 1.00 92.38 71 GLN A O 1
ATOM 567 N N . ALA A 1 72 ? -11.326 2.531 8.871 1.00 92.12 72 ALA A N 1
ATOM 568 C CA . ALA A 1 72 ? -12.510 2.028 9.567 1.00 92.12 72 ALA A CA 1
ATOM 569 C C . ALA A 1 72 ? -12.198 1.518 10.989 1.00 92.12 72 ALA A C 1
ATOM 571 O O . ALA A 1 72 ? -12.993 1.727 11.908 1.00 92.12 72 ALA A O 1
ATOM 572 N N . ARG A 1 73 ? -11.036 0.876 11.197 1.00 87.56 73 ARG A N 1
ATOM 573 C CA . ARG A 1 73 ? -10.580 0.465 12.537 1.00 87.56 73 ARG A CA 1
ATOM 574 C C . ARG A 1 73 ? -10.197 1.662 13.402 1.00 87.56 73 ARG A C 1
ATOM 576 O O . ARG A 1 73 ? -10.548 1.672 14.578 1.00 87.56 73 ARG A O 1
ATOM 583 N N . GLN A 1 74 ? -9.536 2.672 12.835 1.00 87.81 74 GLN A N 1
ATOM 584 C CA . GLN A 1 74 ? -9.186 3.903 13.552 1.00 87.81 74 GLN A CA 1
ATOM 585 C C . GLN A 1 74 ? -10.433 4.672 14.000 1.00 87.81 74 GLN A C 1
ATOM 587 O O . GLN A 1 74 ? -10.507 5.098 15.151 1.00 87.81 74 GLN A O 1
ATOM 592 N N . ASP A 1 75 ? -11.445 4.778 13.138 1.00 83.31 75 ASP A N 1
ATOM 593 C CA . ASP A 1 75 ? -12.710 5.441 13.461 1.00 83.31 75 ASP A CA 1
ATOM 594 C C . ASP A 1 75 ? -13.474 4.685 14.570 1.00 83.31 75 ASP A C 1
ATOM 596 O O . ASP A 1 75 ? -14.011 5.298 15.498 1.00 83.31 75 ASP A O 1
ATOM 600 N N . ALA A 1 76 ? -13.470 3.346 14.537 1.00 79.56 76 ALA A N 1
ATOM 601 C CA . ALA A 1 76 ? -14.05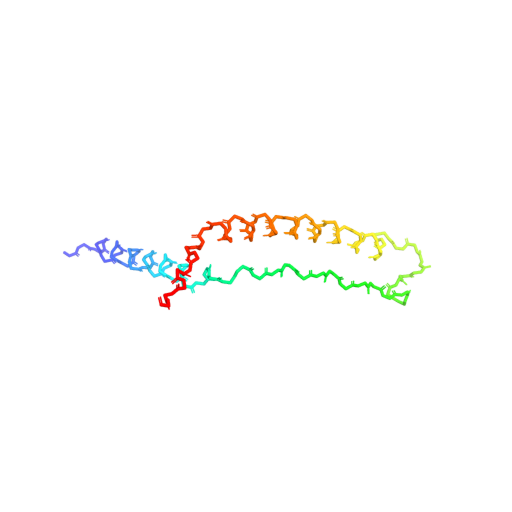3 2.510 15.591 1.00 79.56 76 ALA A CA 1
ATOM 602 C C . ALA A 1 76 ? -13.260 2.570 16.918 1.00 79.56 76 ALA A C 1
ATOM 604 O O . ALA A 1 76 ? -13.846 2.610 18.005 1.00 79.56 76 ALA A O 1
ATOM 605 N N . GLY A 1 77 ? -11.927 2.613 16.849 1.00 71.00 77 GLY A N 1
ATOM 606 C CA . GLY A 1 77 ? -11.036 2.749 18.004 1.00 71.00 77 GLY A CA 1
ATOM 607 C C . GLY A 1 77 ? -11.133 4.124 18.669 1.00 71.00 77 GLY A C 1
ATOM 608 O O . GLY A 1 77 ? -11.180 4.217 19.897 1.00 71.00 77 GLY A O 1
ATOM 609 N N . ALA A 1 78 ? -11.278 5.193 17.879 1.00 61.72 78 ALA A N 1
ATOM 610 C CA . ALA A 1 78 ? -11.499 6.552 18.372 1.00 61.72 78 ALA A CA 1
ATOM 611 C C . ALA A 1 78 ? -12.811 6.684 19.164 1.00 61.72 78 ALA A C 1
ATOM 613 O O . ALA A 1 78 ? -12.867 7.431 20.140 1.00 61.72 78 ALA A O 1
ATOM 614 N N . ALA A 1 79 ? -13.850 5.926 18.797 1.00 59.34 79 ALA A N 1
ATOM 615 C CA . ALA A 1 79 ? -15.091 5.850 19.569 1.00 59.34 79 ALA A CA 1
ATOM 616 C C . ALA A 1 79 ? -14.942 5.064 20.889 1.00 59.34 79 ALA A C 1
ATOM 618 O O . ALA A 1 79 ? -15.756 5.228 21.797 1.00 59.34 79 ALA A O 1
ATOM 619 N N . THR A 1 80 ? -13.908 4.224 21.003 1.00 58.09 80 THR A N 1
ATOM 620 C CA . THR A 1 80 ? -13.691 3.321 22.144 1.00 58.09 80 THR A CA 1
ATOM 621 C C . THR A 1 80 ? -12.889 3.975 23.276 1.00 58.09 80 THR A C 1
ATOM 623 O O . THR A 1 80 ? -13.030 3.573 24.430 1.00 58.09 80 THR A O 1
ATOM 626 N N . LEU A 1 81 ? -12.093 5.018 23.004 1.00 56.44 81 LEU A N 1
ATOM 627 C CA . LEU A 1 81 ? -11.353 5.724 24.055 1.00 56.44 81 LEU A CA 1
ATOM 628 C C . LEU A 1 81 ? -12.281 6.654 24.862 1.00 56.44 81 LEU A C 1
ATOM 630 O O . LEU A 1 81 ? -12.835 7.608 24.305 1.00 56.44 81 LEU A O 1
ATOM 634 N N . PRO A 1 82 ? -12.429 6.458 26.190 1.00 54.84 82 PRO A N 1
ATOM 635 C CA . PRO A 1 82 ? -13.144 7.405 27.031 1.00 54.84 82 PRO A CA 1
ATOM 636 C C . PRO A 1 82 ? -12.386 8.732 27.009 1.00 54.84 82 PRO A C 1
ATOM 638 O O . PRO A 1 82 ? -11.287 8.840 27.552 1.00 54.84 82 PRO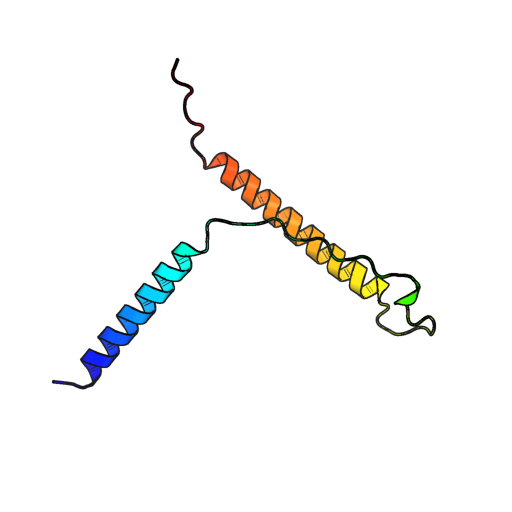 A O 1
ATOM 641 N N . ARG A 1 83 ? -12.962 9.757 26.372 1.00 62.38 83 ARG A N 1
ATOM 642 C CA . ARG A 1 83 ? -12.408 11.116 26.381 1.00 62.38 83 ARG A CA 1
ATOM 643 C C . ARG A 1 83 ? -12.188 11.541 27.843 1.00 62.38 83 ARG A C 1
ATOM 645 O O . ARG A 1 83 ? -13.179 11.655 28.570 1.00 62.38 83 ARG A O 1
ATOM 652 N N . PRO A 1 84 ? -10.945 11.790 28.302 1.00 59.28 84 PRO A N 1
ATOM 653 C CA . PRO A 1 84 ? -10.713 12.169 29.688 1.00 59.28 84 PRO A CA 1
ATOM 654 C C . PRO A 1 84 ? -11.446 13.481 29.970 1.00 59.28 84 PRO A C 1
ATOM 656 O O . PRO A 1 84 ? -11.241 14.496 29.297 1.00 59.28 84 PRO A O 1
ATOM 659 N N . ARG A 1 85 ? -12.367 13.438 30.941 1.00 70.44 85 ARG A N 1
ATOM 660 C CA . ARG A 1 85 ? -13.147 14.597 31.381 1.00 70.44 85 ARG A CA 1
ATOM 661 C C . ARG A 1 85 ? -12.152 15.644 3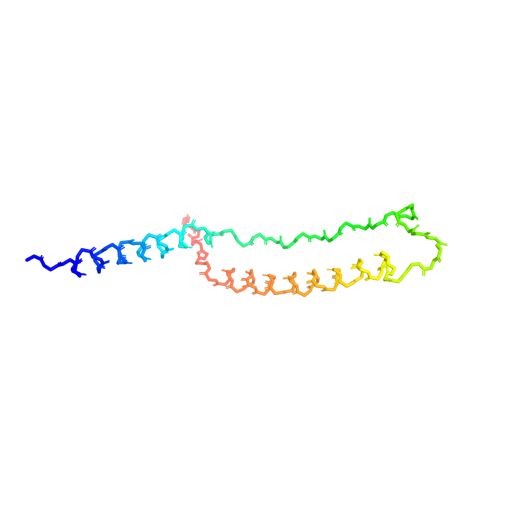1.894 1.00 70.44 85 ARG A C 1
ATOM 663 O O . ARG A 1 85 ? -11.459 15.394 32.874 1.00 70.44 85 ARG A O 1
ATOM 670 N N . ARG A 1 86 ? -12.055 16.790 31.212 1.00 75.00 86 ARG A N 1
ATOM 671 C CA . ARG A 1 86 ? -11.195 17.923 31.592 1.00 75.00 86 ARG A CA 1
ATOM 672 C C . ARG A 1 86 ? -11.669 18.435 32.960 1.00 75.00 86 ARG A C 1
ATOM 674 O O . ARG A 1 86 ? -12.750 19.009 33.041 1.00 75.00 86 ARG A O 1
ATOM 681 N N . GLN A 1 87 ? -10.926 18.144 34.025 1.00 71.75 87 GLN A N 1
ATOM 682 C CA . GLN A 1 87 ? -11.263 18.576 35.385 1.00 71.75 87 GLN A CA 1
ATOM 683 C C . GLN A 1 87 ? -10.673 19.978 35.581 1.00 71.75 87 GLN A C 1
ATOM 685 O O . GLN A 1 87 ? -9.455 20.134 35.518 1.00 71.75 87 GLN A O 1
ATOM 690 N N . ASN A 1 88 ? -11.542 20.981 35.721 1.00 65.00 88 ASN A N 1
ATOM 691 C CA . ASN A 1 88 ? -11.216 22.342 36.147 1.00 65.00 88 ASN A CA 1
ATOM 692 C C . ASN A 1 88 ? -11.972 22.632 37.436 1.00 65.00 88 ASN A C 1
ATOM 694 O O . ASN A 1 88 ? -13.182 22.308 37.451 1.00 65.00 88 ASN A O 1
#